Protein AF-A0A392QRL5-F1 (afdb_monomer_lite)

Radius of gyration: 29.77 Å; chains: 1; bounding box: 36×59×88 Å

Foldseek 3Di:
DDDDDDDPPDPPQPPDAQAADALPDQLVVNVVVLVVNCVVVVVQDQQCSVVCCLVGHYDHPRNVVVVVVCPPDDPCTPVNVVLVSCVPRVVVVNVVVVVVVVVVVVVPPDDDPDDPDDDDDDDDDDDDDDDDDDDDDDDDDDDDDDDD

pLDDT: mean 74.83, std 19.65, range [37.97, 95.31]

Organism: NCBI:txid97028

Sequence (148 aa):
MVQPTEFDVEPVISTKVVPRFDGTEDGYWWLIQLDRYFEANTWLGEERKVGWVTAFAFSGYAFSWWFNWKKGKQDVTWKTFERAFIKKFIPDLCEMIEAAEAEEEESHGYVLNETTEKDPKSKGGENESVLEVMNNTGEDTSSNELQP

Secondary structure (DSSP, 8-state):
-PPPP----------PPPPPB-SSS-HHHHHHHHHHHHHH-TTS-HHHHHHHIIIIIB-HHHHHHHHHHHTT-SS--HHHHHHHHHHHH-HHHHHHHHHHHHHHHHHTT-S-------------------------------------

Structure (mmCIF, N/CA/C/O backbone):
data_AF-A0A392QRL5-F1
#
_entry.id   AF-A0A392QRL5-F1
#
loop_
_atom_site.group_PDB
_atom_site.id
_atom_site.type_symbol
_atom_site.label_atom_id
_atom_site.label_alt_id
_atom_site.label_comp_id
_atom_site.label_asym_id
_atom_site.label_entity_id
_atom_site.label_seq_id
_atom_site.pdbx_PDB_ins_code
_atom_site.Cartn_x
_atom_site.Cartn_y
_atom_site.Cartn_z
_atom_site.occupancy
_atom_site.B_iso_or_equiv
_atom_site.auth_seq_id
_atom_site.auth_comp_id
_atom_site.auth_asym_id
_atom_site.auth_atom_id
_atom_site.pdbx_PDB_model_num
ATOM 1 N N . MET A 1 1 ? 10.094 47.516 -24.360 1.00 43.38 1 MET A N 1
ATOM 2 C CA . MET A 1 1 ? 10.851 46.552 -23.535 1.00 43.38 1 MET A CA 1
ATOM 3 C C . MET A 1 1 ? 9.825 45.639 -22.890 1.00 43.38 1 MET A C 1
ATOM 5 O O . MET A 1 1 ? 9.064 46.114 -22.062 1.00 43.38 1 MET A O 1
ATO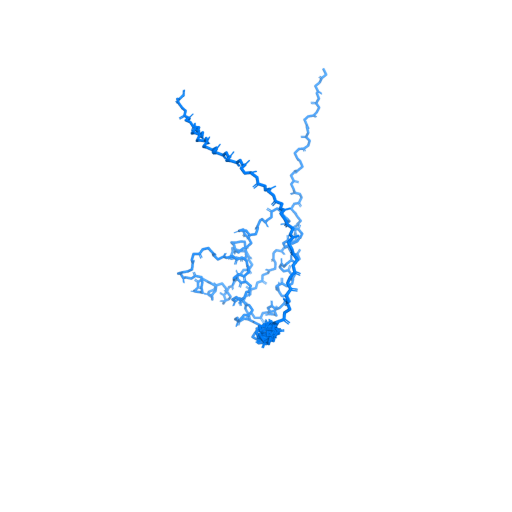M 9 N N . VAL A 1 2 ? 9.702 44.405 -23.378 1.00 42.75 2 VAL A N 1
ATOM 10 C CA . VAL A 1 2 ? 8.736 43.412 -22.879 1.00 42.75 2 VAL A CA 1
ATOM 11 C C . VAL A 1 2 ? 9.511 42.481 -21.954 1.00 42.75 2 VAL A C 1
ATOM 13 O O . VAL A 1 2 ? 10.550 41.964 -22.361 1.00 42.75 2 VAL A O 1
ATOM 16 N N . GLN A 1 3 ? 9.065 42.355 -20.705 1.00 48.28 3 GLN A N 1
ATOM 17 C CA . GLN A 1 3 ? 9.665 41.431 -19.743 1.00 48.28 3 GLN A CA 1
ATOM 18 C C . GLN A 1 3 ? 9.355 39.987 -20.168 1.00 48.28 3 GLN A C 1
ATOM 20 O O . GLN A 1 3 ? 8.225 39.731 -20.588 1.00 48.28 3 GLN A O 1
ATOM 25 N N . PRO A 1 4 ? 10.316 39.053 -20.094 1.00 52.00 4 PRO A N 1
ATOM 26 C CA . PRO A 1 4 ? 10.028 37.649 -20.328 1.00 52.00 4 PRO A CA 1
ATOM 27 C C . PRO A 1 4 ? 9.220 37.111 -19.146 1.00 52.00 4 PRO A C 1
ATOM 29 O O . PRO A 1 4 ? 9.629 37.230 -17.992 1.00 52.00 4 PRO A O 1
ATOM 32 N N . THR A 1 5 ? 8.053 36.567 -19.470 1.00 53.78 5 THR A N 1
ATOM 33 C CA . THR A 1 5 ? 7.142 35.879 -18.564 1.00 53.78 5 THR A CA 1
ATOM 34 C C . THR A 1 5 ? 7.897 34.790 -17.808 1.00 53.78 5 THR A C 1
ATOM 36 O O . THR A 1 5 ? 8.630 34.009 -18.417 1.00 53.78 5 THR A O 1
ATOM 39 N N . GLU A 1 6 ? 7.732 34.795 -16.486 1.00 53.44 6 GLU A N 1
ATOM 40 C CA . GLU A 1 6 ? 8.185 33.764 -15.557 1.00 53.44 6 GLU A CA 1
ATOM 41 C C . GLU A 1 6 ? 8.000 32.370 -16.155 1.00 53.44 6 GLU A C 1
ATOM 43 O O . GLU A 1 6 ? 6.930 32.027 -16.659 1.00 53.44 6 GLU A O 1
ATOM 48 N N . PHE A 1 7 ? 9.079 31.593 -16.112 1.00 50.91 7 PHE A N 1
ATOM 49 C CA . PHE A 1 7 ? 9.077 30.187 -16.461 1.00 50.91 7 PHE A CA 1
ATOM 50 C C . PHE A 1 7 ? 7.995 29.474 -15.650 1.00 50.91 7 PHE A C 1
ATOM 52 O O . PHE A 1 7 ? 8.104 29.347 -14.432 1.00 50.91 7 PHE A O 1
ATOM 59 N N . ASP A 1 8 ? 6.980 28.988 -16.355 1.00 54.38 8 ASP A N 1
ATOM 60 C CA . ASP A 1 8 ? 6.121 27.902 -15.913 1.00 54.38 8 ASP A CA 1
ATOM 61 C C . ASP A 1 8 ? 7.021 26.666 -15.781 1.00 54.38 8 ASP A C 1
ATOM 63 O O . ASP A 1 8 ? 7.313 25.960 -16.750 1.00 54.38 8 ASP A O 1
ATOM 67 N N . VAL A 1 9 ? 7.631 26.505 -14.605 1.00 56.88 9 VAL A N 1
ATOM 68 C CA . VAL A 1 9 ? 8.433 25.327 -14.291 1.00 56.88 9 VAL A CA 1
ATOM 69 C C . VAL A 1 9 ? 7.434 24.204 -14.066 1.00 56.88 9 VAL A C 1
ATOM 71 O O . VAL A 1 9 ? 7.013 23.956 -12.936 1.00 56.88 9 VAL A O 1
ATOM 74 N N . GLU A 1 10 ? 7.028 23.543 -15.152 1.00 55.44 10 GLU A N 1
ATOM 75 C CA . GLU A 1 10 ? 6.300 22.284 -15.054 1.00 55.44 10 GLU A CA 1
ATOM 76 C C . GLU A 1 10 ? 7.078 21.380 -14.084 1.00 55.44 10 GLU A C 1
ATOM 78 O O . GLU A 1 10 ? 8.295 21.203 -14.254 1.00 55.44 10 GLU A O 1
ATOM 83 N N . PRO A 1 11 ? 6.432 20.850 -13.029 1.00 56.19 11 PRO A N 1
ATOM 84 C CA . PRO A 1 11 ? 7.112 19.995 -12.077 1.00 56.19 11 PRO A CA 1
ATOM 85 C C . PRO A 1 11 ? 7.711 18.833 -12.858 1.00 56.19 11 PRO A C 1
ATOM 87 O O . PRO A 1 11 ? 6.991 18.075 -13.506 1.00 56.19 11 PRO A O 1
ATOM 90 N N . VAL A 1 12 ? 9.042 18.726 -12.827 1.00 51.19 12 VAL A N 1
ATOM 91 C CA . VAL A 1 12 ? 9.777 17.642 -13.475 1.00 51.19 12 VAL A CA 1
ATOM 92 C C . VAL A 1 12 ? 9.308 16.351 -12.826 1.00 51.19 12 VAL A C 1
ATOM 94 O O . VAL A 1 12 ? 9.753 15.978 -11.740 1.00 51.19 12 VAL A O 1
ATOM 97 N N . ILE A 1 13 ? 8.354 15.697 -13.482 1.00 50.19 13 ILE A N 1
ATOM 98 C CA . ILE A 1 13 ? 7.815 14.419 -13.056 1.00 50.19 13 ILE A CA 1
ATOM 99 C C . ILE A 1 13 ? 8.998 13.462 -13.129 1.00 50.19 13 ILE A C 1
ATOM 101 O O . ILE A 1 13 ? 9.481 13.135 -14.216 1.00 50.19 13 ILE A O 1
ATOM 105 N N . SER A 1 14 ? 9.535 13.075 -11.971 1.00 52.97 14 SER A N 1
ATOM 106 C CA . SER A 1 14 ? 10.616 12.101 -11.924 1.00 52.97 14 SER A CA 1
ATOM 107 C C . SER A 1 14 ? 10.076 10.827 -12.566 1.00 52.97 14 SER A C 1
ATOM 109 O O . SER A 1 14 ? 9.162 10.202 -12.035 1.00 52.97 14 SER A O 1
ATOM 111 N N . THR A 1 15 ? 10.614 10.453 -13.727 1.00 54.31 15 THR A N 1
ATOM 112 C CA . THR A 1 15 ? 10.185 9.337 -14.594 1.00 54.31 15 THR A CA 1
ATOM 113 C C . THR A 1 15 ? 10.345 7.948 -13.963 1.00 54.31 15 THR A C 1
ATOM 115 O O . THR A 1 15 ? 10.358 6.934 -14.662 1.00 54.31 15 THR A O 1
ATOM 118 N N . LYS A 1 16 ? 10.482 7.866 -12.637 1.00 64.06 16 LYS A N 1
ATOM 119 C CA . LYS A 1 16 ? 10.537 6.606 -11.908 1.00 64.06 16 LYS A CA 1
ATOM 120 C C . LYS A 1 16 ? 9.218 5.870 -12.117 1.00 64.06 16 LYS A C 1
ATOM 122 O O . LYS A 1 16 ? 8.140 6.391 -11.848 1.00 64.06 16 LYS A O 1
ATOM 127 N N . VAL A 1 17 ? 9.323 4.659 -12.646 1.00 79.81 17 VAL A N 1
ATOM 128 C CA . VAL A 1 17 ? 8.186 3.770 -12.879 1.00 79.81 17 VAL A CA 1
ATOM 129 C C . VAL A 1 17 ? 7.534 3.449 -11.533 1.00 79.81 17 VAL A C 1
ATOM 131 O O . VAL A 1 17 ? 8.236 3.134 -10.573 1.00 79.81 17 VAL A O 1
ATOM 134 N N . VAL A 1 18 ? 6.202 3.537 -11.465 1.00 86.19 18 VAL A N 1
ATOM 135 C CA . VAL A 1 18 ? 5.435 3.151 -10.271 1.00 86.19 18 VAL A CA 1
ATOM 136 C C . VAL A 1 18 ? 5.701 1.667 -9.974 1.00 86.19 18 VAL A C 1
ATOM 138 O O . VAL A 1 18 ? 5.485 0.843 -10.871 1.00 86.19 18 VAL A O 1
ATOM 141 N N . PRO A 1 19 ? 6.153 1.303 -8.758 1.00 89.00 19 PRO A N 1
ATOM 142 C CA . PRO A 1 19 ? 6.342 -0.093 -8.372 1.00 89.00 19 PRO A CA 1
ATOM 143 C C . PRO A 1 19 ? 5.024 -0.862 -8.485 1.00 89.00 19 PRO A C 1
ATOM 145 O O . PRO A 1 19 ? 4.026 -0.476 -7.876 1.00 89.00 19 PRO A O 1
ATOM 148 N N . ARG A 1 20 ? 5.000 -1.942 -9.268 1.00 93.56 20 ARG A N 1
ATOM 149 C CA . ARG A 1 20 ? 3.816 -2.803 -9.387 1.00 93.56 20 ARG A CA 1
ATOM 150 C C . ARG A 1 20 ? 3.828 -3.874 -8.305 1.00 93.56 20 ARG A C 1
ATOM 152 O O . ARG A 1 20 ? 4.900 -4.236 -7.856 1.00 93.56 20 ARG A O 1
ATOM 159 N N . PHE A 1 21 ? 2.644 -4.344 -7.927 1.00 95.31 21 PHE A N 1
ATOM 160 C CA . PHE A 1 21 ? 2.437 -5.439 -6.989 1.00 95.31 21 PHE A CA 1
ATOM 161 C C . PHE A 1 21 ? 1.256 -6.294 -7.432 1.00 95.31 21 PHE A C 1
ATOM 163 O O . PHE A 1 21 ? 0.143 -5.796 -7.655 1.00 95.31 21 PHE A O 1
ATOM 170 N N . ASP A 1 22 ? 1.493 -7.592 -7.574 1.00 93.56 22 ASP A N 1
ATOM 171 C CA . ASP A 1 22 ? 0.482 -8.580 -7.957 1.00 93.56 22 ASP A CA 1
ATOM 172 C C . ASP A 1 22 ? 0.023 -9.468 -6.787 1.00 93.56 22 ASP A C 1
ATOM 174 O O . ASP A 1 22 ? -0.998 -10.156 -6.896 1.00 93.56 22 ASP A O 1
ATOM 178 N N . GLY A 1 23 ? 0.721 -9.389 -5.648 1.00 91.75 23 GLY A N 1
ATOM 179 C CA . GLY A 1 23 ? 0.476 -10.187 -4.450 1.00 91.75 23 GLY A CA 1
ATOM 180 C C . GLY A 1 23 ? 1.434 -11.362 -4.245 1.00 91.75 23 GLY A C 1
ATOM 181 O O . GLY A 1 23 ? 1.220 -12.117 -3.300 1.00 91.75 23 GLY A O 1
ATOM 182 N N . THR A 1 24 ? 2.437 -11.543 -5.109 1.00 90.81 24 THR A N 1
ATOM 183 C CA . THR A 1 24 ? 3.435 -12.627 -5.008 1.00 90.81 24 THR A CA 1
ATOM 184 C C . THR A 1 24 ? 4.812 -12.154 -4.543 1.00 90.81 24 THR A C 1
ATOM 186 O O . THR A 1 24 ? 5.598 -12.950 -4.034 1.00 90.81 24 THR A O 1
ATOM 189 N N . GLU A 1 25 ? 5.097 -10.866 -4.715 1.00 89.25 25 GLU A N 1
ATOM 190 C CA . GLU A 1 25 ? 6.353 -10.227 -4.328 1.00 89.25 25 GLU A CA 1
ATOM 191 C C . GLU A 1 25 ? 6.420 -9.968 -2.813 1.00 89.25 25 GLU A C 1
ATOM 193 O O . GLU A 1 25 ? 5.419 -10.050 -2.097 1.00 89.25 25 GLU A O 1
ATOM 198 N N . ASP A 1 26 ? 7.610 -9.616 -2.320 1.00 93.12 26 ASP A N 1
ATOM 199 C CA . ASP A 1 26 ? 7.799 -9.172 -0.938 1.00 93.12 26 ASP A CA 1
ATOM 200 C C . ASP A 1 26 ? 7.028 -7.862 -0.694 1.00 93.12 26 ASP A C 1
ATOM 202 O O . ASP A 1 26 ? 7.409 -6.786 -1.166 1.00 93.12 26 ASP A O 1
ATOM 206 N N . GLY A 1 27 ? 5.927 -7.965 0.056 1.00 93.69 27 GLY A N 1
ATOM 207 C CA . GLY A 1 27 ? 5.062 -6.832 0.364 1.00 93.69 27 GLY A CA 1
ATOM 208 C C . GLY A 1 27 ? 5.756 -5.743 1.184 1.00 93.69 27 GLY A C 1
ATOM 209 O O . GLY A 1 27 ? 5.442 -4.566 1.004 1.00 93.69 27 GLY A O 1
ATOM 210 N N . TYR A 1 28 ? 6.707 -6.100 2.053 1.00 93.31 28 TYR A N 1
ATOM 211 C CA . TYR A 1 28 ? 7.444 -5.127 2.862 1.00 93.31 28 TYR A CA 1
ATOM 212 C C . TYR A 1 28 ? 8.378 -4.302 1.985 1.00 93.31 28 TYR A C 1
ATOM 214 O O . TYR A 1 28 ? 8.377 -3.070 2.041 1.00 93.31 28 TYR A O 1
ATOM 222 N N . TRP A 1 29 ? 9.129 -4.973 1.111 1.00 93.00 29 TRP A N 1
ATOM 223 C CA . TRP A 1 29 ? 10.004 -4.284 0.171 1.00 93.00 29 TRP A CA 1
ATOM 224 C C . TRP A 1 29 ? 9.221 -3.392 -0.794 1.00 93.00 29 TRP A C 1
ATOM 226 O O . TRP A 1 29 ? 9.634 -2.260 -1.062 1.00 93.00 29 TRP A O 1
ATOM 236 N N . TRP A 1 30 ? 8.070 -3.865 -1.278 1.00 94.75 30 TRP A N 1
ATOM 237 C CA . TRP A 1 30 ? 7.209 -3.074 -2.150 1.00 94.75 30 TRP A CA 1
ATOM 238 C C . TRP A 1 30 ? 6.698 -1.797 -1.466 1.00 94.75 30 TRP A C 1
ATOM 240 O O . TRP A 1 30 ? 6.765 -0.730 -2.078 1.00 94.75 30 TRP A O 1
ATOM 250 N N . LEU A 1 31 ? 6.275 -1.859 -0.194 1.00 93.69 31 LEU A N 1
ATOM 251 C CA . LEU A 1 31 ? 5.880 -0.664 0.568 1.00 93.69 31 LEU A CA 1
ATOM 252 C C . LEU A 1 31 ? 7.013 0.367 0.643 1.00 93.69 31 LEU A C 1
ATOM 254 O O . LEU A 1 31 ? 6.796 1.527 0.308 1.00 93.69 31 LEU A O 1
ATOM 258 N N . ILE A 1 32 ? 8.243 -0.056 0.956 1.00 92.19 32 ILE A N 1
ATOM 259 C CA . ILE A 1 32 ? 9.408 0.849 0.998 1.00 92.19 32 ILE A CA 1
ATOM 260 C C . ILE A 1 32 ? 9.651 1.515 -0.362 1.00 92.19 32 ILE A C 1
ATOM 262 O O . ILE A 1 32 ? 9.982 2.703 -0.442 1.00 92.19 32 ILE A O 1
ATOM 266 N N . GLN A 1 33 ? 9.538 0.758 -1.456 1.00 92.50 33 GLN A N 1
ATOM 267 C CA . GLN A 1 33 ? 9.694 1.315 -2.802 1.00 92.50 33 GLN A CA 1
ATOM 268 C C . GLN A 1 33 ? 8.623 2.362 -3.105 1.00 92.50 33 GLN A C 1
ATOM 270 O O . GLN A 1 33 ? 8.905 3.365 -3.766 1.00 92.50 33 GLN A O 1
ATOM 275 N N . LEU A 1 34 ? 7.410 2.126 -2.622 1.00 92.56 34 LEU A N 1
ATOM 276 C CA . LEU A 1 34 ? 6.271 2.997 -2.811 1.00 92.56 34 LEU A CA 1
ATOM 277 C C . LEU A 1 34 ? 6.381 4.283 -1.977 1.00 92.56 34 LEU A C 1
ATOM 279 O O . LEU A 1 34 ? 6.138 5.368 -2.504 1.00 92.56 34 LEU A O 1
ATOM 283 N N . ASP A 1 35 ? 6.845 4.188 -0.733 1.00 91.81 35 ASP A N 1
ATOM 284 C CA . ASP A 1 35 ? 7.126 5.349 0.117 1.00 91.81 35 ASP A CA 1
ATOM 285 C C . ASP A 1 35 ? 8.183 6.245 -0.518 1.00 91.81 35 ASP A C 1
ATOM 287 O O . ASP A 1 35 ? 7.948 7.435 -0.728 1.00 91.81 35 ASP A O 1
ATOM 291 N N . ARG A 1 36 ? 9.297 5.660 -0.973 1.00 91.31 36 ARG A N 1
ATOM 292 C CA . ARG A 1 36 ? 10.337 6.389 -1.718 1.00 91.31 36 ARG A CA 1
ATOM 293 C C . ARG A 1 36 ? 9.808 7.024 -2.999 1.00 91.31 36 ARG A C 1
ATOM 295 O O . ARG A 1 36 ? 10.302 8.071 -3.422 1.00 91.31 36 ARG A O 1
ATOM 302 N N . TYR A 1 37 ? 8.845 6.380 -3.658 1.00 91.12 37 TYR A N 1
ATOM 303 C CA . TYR A 1 37 ? 8.195 6.948 -4.832 1.00 91.12 37 TYR A CA 1
ATOM 304 C C . TYR A 1 37 ? 7.379 8.188 -4.455 1.00 91.12 37 TYR A C 1
ATOM 306 O O . TYR A 1 37 ? 7.506 9.205 -5.134 1.00 91.12 37 TYR A O 1
ATOM 314 N N . PHE A 1 38 ? 6.594 8.148 -3.377 1.00 90.94 38 PHE A N 1
ATOM 315 C CA . PHE A 1 38 ? 5.817 9.305 -2.927 1.00 90.94 38 PHE A CA 1
ATOM 316 C C . PHE A 1 38 ? 6.681 10.430 -2.362 1.00 90.94 38 PHE A C 1
ATOM 318 O O . PHE A 1 38 ? 6.416 11.590 -2.658 1.00 90.94 38 PHE A O 1
ATOM 325 N N . GLU A 1 39 ? 7.751 10.114 -1.635 1.00 90.19 39 GLU A N 1
ATOM 326 C CA . GLU A 1 39 ? 8.741 11.101 -1.188 1.00 90.19 39 GLU A CA 1
ATOM 327 C C . GLU A 1 39 ? 9.371 11.846 -2.371 1.00 90.19 39 GLU A C 1
ATOM 329 O O . GLU A 1 39 ? 9.553 13.060 -2.326 1.00 90.19 39 GLU A O 1
ATOM 334 N N . ALA A 1 40 ? 9.668 11.135 -3.463 1.00 88.12 40 ALA A N 1
ATOM 335 C CA . ALA A 1 40 ? 10.195 11.738 -4.685 1.00 88.12 40 ALA A CA 1
ATOM 336 C C . ALA A 1 40 ? 9.133 12.493 -5.509 1.00 88.12 40 ALA A C 1
ATOM 338 O O . ALA A 1 40 ? 9.488 13.236 -6.422 1.00 88.12 40 ALA A O 1
ATOM 339 N N . ASN A 1 41 ? 7.845 12.297 -5.215 1.00 87.06 41 ASN A N 1
ATOM 340 C CA . ASN A 1 41 ? 6.710 12.867 -5.936 1.00 87.06 41 ASN A CA 1
ATOM 341 C C . ASN A 1 41 ? 5.786 13.614 -4.968 1.00 87.06 41 ASN A C 1
ATOM 343 O O . ASN A 1 41 ? 4.605 13.298 -4.840 1.00 87.06 41 ASN A O 1
ATOM 347 N N . THR A 1 42 ? 6.326 14.642 -4.310 1.00 84.88 42 THR A N 1
ATOM 348 C CA . THR A 1 42 ? 5.615 15.457 -3.307 1.00 84.88 42 THR A CA 1
ATOM 349 C C . THR A 1 42 ? 4.378 16.181 -3.842 1.00 84.88 42 THR A C 1
ATOM 351 O O . THR A 1 42 ? 3.523 16.591 -3.063 1.00 84.88 42 THR A O 1
ATOM 354 N N . TRP A 1 43 ? 4.243 16.307 -5.166 1.00 84.50 43 TRP A N 1
ATOM 355 C CA . TRP A 1 43 ? 3.034 16.810 -5.827 1.00 84.50 43 TRP A CA 1
ATOM 356 C C . TRP A 1 43 ? 1.816 15.888 -5.630 1.00 84.50 43 TRP A C 1
ATOM 358 O O . TRP A 1 43 ? 0.675 16.299 -5.853 1.00 84.50 43 TRP A O 1
ATOM 368 N N . LEU A 1 44 ? 2.042 14.638 -5.221 1.00 85.25 44 LEU A N 1
ATOM 369 C CA . LEU A 1 44 ? 1.009 13.647 -4.976 1.00 85.25 44 LEU A CA 1
ATOM 370 C C . LEU A 1 44 ? 0.570 13.714 -3.508 1.00 85.25 44 LEU A C 1
ATOM 372 O O . LEU A 1 44 ? 1.158 13.083 -2.631 1.00 85.25 44 LEU A O 1
ATOM 376 N N . GLY A 1 45 ? -0.472 14.512 -3.262 1.00 85.81 45 GLY A N 1
ATOM 377 C CA . GLY A 1 45 ? -1.081 14.679 -1.941 1.00 85.81 45 GLY A CA 1
ATOM 378 C C . GLY A 1 45 ? -1.522 13.356 -1.309 1.00 85.81 45 GLY A C 1
ATOM 379 O O . GLY A 1 45 ? -1.801 12.368 -1.998 1.00 85.81 45 GLY A O 1
ATOM 380 N N . GLU A 1 46 ? -1.588 13.331 0.020 1.00 87.19 46 GLU A N 1
ATOM 381 C CA . GLU A 1 46 ? -1.886 12.129 0.803 1.00 87.19 46 GLU A CA 1
ATOM 382 C C . GLU A 1 46 ? -3.257 11.528 0.461 1.00 87.19 46 GLU A C 1
ATOM 384 O O . GLU A 1 46 ? -3.399 10.309 0.337 1.00 87.19 46 GLU A O 1
ATOM 389 N N . GLU A 1 47 ? -4.237 12.380 0.170 1.00 87.81 47 GLU A N 1
ATOM 390 C CA . GLU A 1 47 ? -5.578 12.008 -0.273 1.00 87.81 47 GLU A CA 1
ATOM 391 C C . GLU A 1 47 ? -5.590 11.289 -1.632 1.00 87.81 47 GLU A C 1
ATOM 393 O O . GLU A 1 47 ? -6.516 10.535 -1.942 1.00 87.81 47 GLU A O 1
ATOM 398 N N . ARG A 1 48 ? -4.547 11.479 -2.449 1.00 89.75 48 ARG A N 1
ATOM 399 C CA . ARG A 1 48 ? -4.430 10.882 -3.786 1.00 89.75 48 ARG A CA 1
ATOM 400 C C . ARG A 1 48 ? -3.619 9.597 -3.800 1.00 89.75 48 ARG A C 1
ATOM 402 O O . ARG A 1 48 ? -3.800 8.807 -4.729 1.00 89.75 48 ARG A O 1
ATOM 409 N N . LYS A 1 49 ? -2.778 9.346 -2.790 1.00 92.50 49 LYS A N 1
ATOM 410 C CA . LYS A 1 49 ? -1.886 8.171 -2.736 1.00 92.50 49 LYS A CA 1
ATOM 411 C C . LYS A 1 49 ? -2.644 6.866 -2.944 1.00 92.50 49 LYS A C 1
ATOM 413 O O . LYS A 1 49 ? -2.331 6.106 -3.855 1.00 92.50 49 LYS A O 1
ATOM 418 N N . VAL A 1 50 ? -3.709 6.647 -2.173 1.00 92.69 50 VAL A N 1
ATOM 419 C CA . VAL A 1 50 ? -4.530 5.427 -2.258 1.00 92.69 50 VAL A CA 1
ATOM 420 C C . VAL A 1 50 ? -5.131 5.248 -3.657 1.00 92.69 50 VAL A C 1
ATOM 422 O O . VAL A 1 50 ? -5.120 4.146 -4.212 1.00 92.69 50 VAL A O 1
ATOM 425 N N . GLY A 1 51 ? -5.639 6.331 -4.254 1.00 91.06 51 GLY A N 1
ATOM 426 C CA . GLY A 1 51 ? -6.162 6.316 -5.621 1.00 91.06 51 GLY A CA 1
ATOM 427 C C . GLY A 1 51 ? -5.086 5.960 -6.647 1.00 91.06 51 GLY A C 1
ATOM 428 O O . GLY A 1 51 ? -5.323 5.129 -7.522 1.00 91.06 51 GLY A O 1
ATOM 429 N N . TRP A 1 52 ? -3.887 6.521 -6.489 1.00 91.94 52 TRP A N 1
ATOM 430 C CA . TRP A 1 52 ? -2.746 6.271 -7.365 1.00 91.94 52 TRP A CA 1
ATOM 431 C C . TRP A 1 52 ? -2.274 4.816 -7.313 1.00 91.94 52 TRP A C 1
ATOM 433 O O . TRP A 1 52 ? -2.133 4.177 -8.355 1.00 91.94 52 TRP A O 1
ATOM 443 N N . VAL A 1 53 ? -2.116 4.255 -6.110 1.00 92.50 53 VAL A N 1
ATOM 444 C CA . VAL A 1 53 ? -1.773 2.834 -5.914 1.00 92.50 53 VAL A CA 1
ATOM 445 C C . VAL A 1 53 ? -2.800 1.930 -6.575 1.00 92.50 53 VAL A C 1
ATOM 447 O O . VAL A 1 53 ? -2.447 1.013 -7.315 1.00 92.50 53 VAL A O 1
ATOM 450 N N . THR A 1 54 ? -4.080 2.223 -6.348 1.00 90.69 54 THR A N 1
ATOM 451 C CA . THR A 1 54 ? -5.184 1.444 -6.914 1.00 90.69 54 THR A CA 1
ATOM 452 C C . THR A 1 54 ? -5.145 1.432 -8.439 1.00 90.69 54 THR A C 1
ATOM 454 O O . THR A 1 54 ? -5.410 0.398 -9.044 1.00 90.69 54 THR A O 1
ATOM 457 N N . ALA A 1 55 ? -4.852 2.578 -9.055 1.00 89.56 55 ALA A N 1
ATOM 458 C CA . ALA A 1 55 ? -4.898 2.741 -10.501 1.00 89.56 55 ALA A CA 1
ATOM 459 C C . ALA A 1 55 ? -3.662 2.175 -11.216 1.00 89.56 55 ALA A C 1
ATOM 461 O O . ALA A 1 55 ? -3.793 1.654 -12.322 1.00 89.56 55 ALA A O 1
ATOM 462 N N . PHE A 1 56 ? -2.475 2.288 -10.611 1.00 91.75 56 PHE A N 1
ATOM 463 C CA . PHE A 1 56 ? -1.211 2.060 -11.323 1.00 91.75 56 PHE A CA 1
ATOM 464 C C . PHE A 1 56 ? -0.303 0.999 -10.707 1.00 91.75 56 PHE A C 1
ATOM 466 O O . PHE A 1 56 ? 0.502 0.407 -11.429 1.00 91.75 56 PHE A O 1
ATOM 473 N N . ALA A 1 57 ? -0.403 0.773 -9.398 1.00 92.75 57 ALA A N 1
ATOM 474 C CA . ALA A 1 57 ? 0.524 -0.086 -8.675 1.00 92.75 57 ALA A CA 1
ATOM 475 C C . ALA A 1 57 ? -0.043 -1.497 -8.477 1.00 92.75 57 ALA A C 1
ATOM 477 O O . ALA A 1 57 ? 0.693 -2.472 -8.578 1.00 92.75 57 ALA A O 1
ATOM 478 N N . PHE A 1 58 ? -1.351 -1.642 -8.263 1.00 94.75 58 PHE A N 1
ATOM 479 C CA . PHE A 1 58 ? -1.952 -2.964 -8.115 1.00 94.75 58 PHE A CA 1
ATOM 480 C C . PHE A 1 58 ? -2.276 -3.654 -9.432 1.00 94.75 58 PHE A C 1
ATOM 482 O O . PHE A 1 58 ? -2.753 -3.058 -10.396 1.00 94.75 58 PHE A O 1
ATOM 489 N N . SER A 1 59 ? -2.086 -4.969 -9.426 1.00 93.12 59 SER A N 1
ATOM 490 C CA . SER A 1 59 ? -2.510 -5.863 -10.494 1.00 93.12 59 SER A CA 1
ATOM 491 C C . SER A 1 59 ? -2.981 -7.209 -9.932 1.00 93.12 59 SER A C 1
ATOM 493 O O . SER A 1 59 ? -2.834 -7.487 -8.741 1.00 93.12 59 SER A O 1
ATOM 495 N N . GLY A 1 60 ? -3.614 -8.027 -10.777 1.00 93.62 60 GLY A N 1
ATOM 496 C CA . GLY A 1 60 ? -3.929 -9.424 -10.471 1.00 93.62 60 GLY A CA 1
ATOM 497 C C . GLY A 1 60 ? -4.683 -9.653 -9.153 1.00 93.62 60 GLY A C 1
ATOM 498 O O . GLY A 1 60 ? -5.763 -9.095 -8.913 1.00 93.62 60 GLY A O 1
ATOM 499 N N . TYR A 1 61 ? -4.117 -10.524 -8.311 1.00 93.81 61 TYR A N 1
ATOM 500 C CA . TYR A 1 61 ? -4.711 -10.924 -7.036 1.00 93.81 61 TYR A CA 1
ATOM 501 C C . TYR A 1 61 ? -4.758 -9.764 -6.037 1.00 93.81 61 TYR A C 1
ATOM 503 O O . TYR A 1 61 ? -5.797 -9.555 -5.405 1.00 93.81 61 TYR A O 1
ATOM 511 N N . ALA A 1 62 ? -3.693 -8.962 -5.946 1.00 94.50 62 ALA A N 1
ATOM 512 C CA . ALA A 1 62 ? -3.655 -7.794 -5.069 1.00 94.50 62 ALA A CA 1
ATOM 513 C C . ALA A 1 62 ? -4.764 -6.783 -5.392 1.00 94.50 62 ALA A C 1
ATOM 515 O O . ALA A 1 62 ? -5.476 -6.338 -4.489 1.00 94.50 62 ALA A O 1
ATOM 516 N N . PHE A 1 63 ? -4.991 -6.491 -6.678 1.00 94.19 63 PHE A N 1
ATOM 517 C CA . PHE A 1 63 ? -6.078 -5.602 -7.099 1.00 94.19 63 PHE A CA 1
ATOM 518 C C . PHE A 1 63 ? -7.458 -6.150 -6.703 1.00 94.19 63 PHE A C 1
ATOM 520 O O . PHE A 1 63 ? -8.301 -5.427 -6.167 1.00 94.19 63 PHE A O 1
ATOM 527 N N . SER A 1 64 ? -7.678 -7.448 -6.922 1.00 94.56 64 SER A N 1
ATOM 528 C CA . SER A 1 64 ? -8.943 -8.112 -6.589 1.00 94.56 64 SER A CA 1
ATOM 529 C C . SER A 1 64 ? -9.211 -8.113 -5.084 1.00 94.56 64 SER A C 1
ATOM 531 O O . SER A 1 64 ? -10.336 -7.859 -4.647 1.00 94.56 64 SER A O 1
ATOM 533 N N . TRP A 1 65 ? -8.186 -8.370 -4.269 1.00 95.12 65 TRP A N 1
ATOM 534 C CA . TRP A 1 65 ? -8.289 -8.254 -2.817 1.00 95.12 65 TRP A CA 1
ATOM 535 C C . TRP A 1 65 ? -8.641 -6.825 -2.405 1.00 95.12 65 TRP A C 1
ATOM 537 O O . TRP A 1 65 ? -9.589 -6.627 -1.644 1.00 95.12 65 TRP A O 1
ATOM 547 N N . TRP A 1 66 ? -7.922 -5.840 -2.941 1.00 94.69 66 TRP A N 1
ATOM 548 C CA . TRP A 1 66 ? -8.098 -4.439 -2.586 1.00 94.69 66 TRP A CA 1
ATOM 549 C C . TRP A 1 66 ? -9.523 -3.953 -2.857 1.00 94.69 66 TRP A C 1
ATOM 551 O O . TRP A 1 66 ? -10.160 -3.361 -1.982 1.00 94.69 66 TRP A O 1
ATOM 561 N N . PHE A 1 67 ? -10.063 -4.265 -4.037 1.00 92.19 67 PHE A N 1
ATOM 562 C CA . PHE A 1 67 ? -11.416 -3.864 -4.418 1.00 92.19 67 PHE A CA 1
ATOM 563 C C . PHE A 1 67 ? -12.482 -4.461 -3.487 1.00 92.19 67 PHE A C 1
ATOM 565 O O . PHE A 1 67 ? -13.423 -3.775 -3.084 1.00 92.19 67 PHE A O 1
ATOM 572 N N . ASN A 1 68 ? -12.308 -5.724 -3.086 1.00 93.69 68 ASN A N 1
ATOM 573 C CA . ASN A 1 68 ? -13.194 -6.376 -2.124 1.00 93.69 68 ASN A CA 1
ATOM 574 C C . ASN A 1 68 ? -13.048 -5.792 -0.717 1.00 93.69 68 ASN A C 1
ATOM 576 O O . ASN A 1 68 ? -14.052 -5.541 -0.053 1.00 93.69 68 ASN A O 1
ATOM 580 N N . TRP A 1 69 ? -11.819 -5.539 -0.265 1.00 93.75 69 TRP A N 1
ATOM 581 C CA . TRP A 1 69 ? -11.556 -4.994 1.064 1.00 93.75 69 TRP A CA 1
ATOM 582 C C . TRP A 1 69 ? -12.094 -3.565 1.218 1.00 93.75 69 TRP A C 1
ATOM 584 O O . TRP A 1 69 ? -12.644 -3.225 2.269 1.00 93.75 69 TRP A O 1
ATOM 594 N N . LYS A 1 70 ? -11.970 -2.729 0.181 1.00 92.56 70 LYS A N 1
ATOM 595 C CA . LYS A 1 70 ? -12.457 -1.341 0.180 1.00 92.56 70 LYS A CA 1
ATOM 596 C C . LYS A 1 70 ? -13.988 -1.250 0.161 1.00 92.56 70 LYS A C 1
ATOM 598 O O . LYS A 1 70 ? -14.544 -0.225 0.550 1.00 92.56 70 LYS A O 1
ATOM 603 N N . LYS A 1 71 ? -14.692 -2.297 -0.279 1.00 91.56 71 LYS A N 1
ATOM 604 C CA . LYS A 1 71 ? -16.153 -2.288 -0.412 1.00 91.56 71 LYS A CA 1
ATOM 605 C C . LYS A 1 71 ? -16.825 -1.934 0.921 1.00 91.56 71 LYS A C 1
ATOM 607 O O . LYS A 1 71 ? -16.612 -2.596 1.930 1.00 91.56 71 LYS A O 1
ATOM 612 N N . GLY A 1 72 ? -17.649 -0.887 0.907 1.00 85.44 72 GLY A N 1
ATOM 613 C CA . GLY A 1 72 ? -18.368 -0.409 2.093 1.00 85.44 72 GLY A CA 1
ATOM 614 C C . GLY A 1 72 ? -17.560 0.498 3.027 1.00 85.44 72 GLY A C 1
ATOM 615 O O . GLY A 1 72 ? -18.114 0.954 4.021 1.00 85.44 72 GLY A O 1
ATOM 616 N N . LYS A 1 73 ? -16.293 0.801 2.714 1.00 88.88 73 LYS A N 1
ATOM 617 C CA . LYS A 1 73 ? -15.499 1.803 3.434 1.00 88.88 73 LYS A CA 1
ATOM 618 C C . LYS A 1 73 ? -15.528 3.131 2.679 1.00 88.88 73 LYS A C 1
ATOM 620 O O . LYS A 1 73 ? -15.145 3.183 1.509 1.00 88.88 73 LYS A O 1
ATOM 625 N N . GLN A 1 74 ? -15.988 4.184 3.346 1.00 80.25 74 GLN A N 1
ATOM 626 C CA . GLN A 1 74 ? -15.815 5.562 2.885 1.00 80.25 74 GLN A CA 1
ATOM 627 C C . GLN A 1 74 ? -14.493 6.104 3.451 1.00 80.25 74 GLN A C 1
ATOM 629 O O . GLN A 1 74 ? -14.023 5.613 4.475 1.00 80.25 74 GLN A O 1
ATOM 634 N N . ASP A 1 75 ? -13.860 7.033 2.733 1.00 85.44 75 ASP A N 1
ATOM 635 C CA . ASP A 1 75 ? -12.685 7.790 3.196 1.00 85.44 75 ASP A CA 1
ATOM 636 C C . ASP A 1 75 ? -11.484 6.948 3.651 1.00 85.44 75 ASP A C 1
ATOM 638 O O . ASP A 1 75 ? -10.898 7.142 4.715 1.00 85.44 75 ASP A O 1
ATOM 642 N N . VAL A 1 76 ? -11.082 5.988 2.812 1.00 91.38 76 VAL A N 1
ATOM 643 C CA . VAL A 1 76 ? -9.870 5.205 3.074 1.00 91.38 76 VAL A CA 1
ATOM 644 C C . VAL A 1 76 ? -8.632 6.096 2.964 1.00 91.38 76 VAL A C 1
ATOM 646 O O . VAL A 1 76 ? -8.216 6.456 1.863 1.00 91.38 76 VAL A O 1
ATOM 649 N N . THR A 1 77 ? -8.037 6.406 4.115 1.00 93.12 77 THR A N 1
ATOM 650 C CA . THR A 1 77 ? -6.762 7.126 4.221 1.00 93.12 77 THR A CA 1
ATOM 651 C C . THR A 1 77 ? -5.574 6.231 3.864 1.00 93.12 77 THR A C 1
ATOM 653 O O . THR A 1 77 ? -5.686 5.000 3.862 1.00 93.12 77 THR A O 1
ATOM 656 N N . TRP A 1 78 ? -4.416 6.850 3.616 1.00 93.06 78 TRP A N 1
ATOM 657 C CA . TRP A 1 78 ? -3.157 6.137 3.395 1.00 93.06 78 TRP A CA 1
ATOM 658 C C . TRP A 1 78 ? -2.807 5.207 4.567 1.00 93.06 78 TRP A C 1
ATOM 660 O O . TRP A 1 78 ? -2.614 4.011 4.369 1.00 93.06 78 TRP A O 1
ATOM 670 N N . LYS A 1 79 ? -2.886 5.711 5.802 1.00 91.69 79 LYS A N 1
ATOM 671 C CA . LYS A 1 79 ? -2.635 4.926 7.021 1.00 91.69 79 LYS A CA 1
ATOM 672 C C . LYS A 1 79 ? -3.567 3.715 7.159 1.00 91.69 79 LYS A C 1
ATOM 674 O O . LYS A 1 79 ? -3.146 2.623 7.539 1.00 91.69 79 LYS A O 1
ATOM 679 N N . THR A 1 80 ? -4.856 3.881 6.848 1.00 93.56 80 THR A N 1
ATOM 680 C CA . THR A 1 80 ? -5.816 2.763 6.887 1.00 93.56 80 THR A CA 1
ATOM 681 C C . THR A 1 80 ? -5.511 1.727 5.804 1.00 93.56 80 THR A C 1
ATOM 683 O O . THR A 1 80 ? -5.651 0.527 6.049 1.00 93.56 80 THR A O 1
ATOM 686 N N . PHE A 1 81 ? -5.094 2.180 4.618 1.00 94.31 81 PHE A N 1
ATOM 687 C CA . PHE A 1 81 ? -4.621 1.312 3.546 1.00 94.31 81 PHE A CA 1
ATOM 688 C C . PHE A 1 81 ? -3.397 0.496 3.981 1.00 94.31 81 PHE A C 1
ATOM 690 O O . PHE A 1 81 ? -3.439 -0.728 3.876 1.00 94.31 81 PHE A O 1
ATOM 697 N N . GLU A 1 82 ? -2.354 1.139 4.510 1.00 94.06 82 GLU A N 1
ATOM 698 C CA . GLU A 1 82 ? -1.116 0.472 4.934 1.00 94.06 82 GLU A CA 1
ATOM 699 C C . GLU A 1 82 ? -1.391 -0.610 5.971 1.00 94.06 82 GLU A C 1
ATOM 701 O O . GLU A 1 82 ? -0.985 -1.755 5.787 1.00 94.06 82 GLU A O 1
ATOM 706 N N . ARG A 1 83 ? -2.170 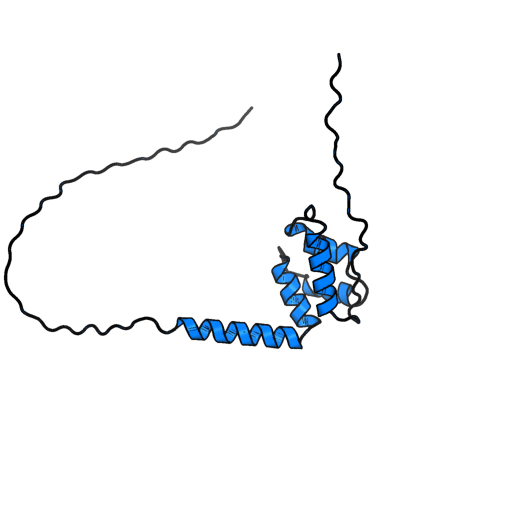-0.299 7.015 1.00 92.81 83 ARG A N 1
ATOM 707 C CA . ARG A 1 83 ? -2.523 -1.286 8.048 1.00 92.81 83 ARG A CA 1
ATOM 708 C C . ARG A 1 83 ? -3.241 -2.497 7.453 1.00 92.81 83 ARG A C 1
ATOM 710 O O . ARG A 1 83 ? -2.966 -3.636 7.821 1.00 92.81 83 ARG A O 1
ATOM 717 N N . ALA A 1 84 ? -4.161 -2.264 6.519 1.00 94.19 84 ALA A N 1
ATOM 718 C CA . ALA A 1 84 ? -4.878 -3.338 5.843 1.00 94.19 84 ALA A CA 1
ATOM 719 C C . ALA A 1 84 ? -3.977 -4.174 4.933 1.00 94.19 84 ALA A C 1
ATOM 721 O O . ALA A 1 84 ? -4.142 -5.392 4.857 1.00 94.19 84 ALA A O 1
ATOM 722 N N . PHE A 1 85 ? -3.047 -3.517 4.244 1.00 95.25 85 PHE A N 1
ATOM 723 C CA . PHE A 1 85 ? -2.070 -4.153 3.378 1.00 95.25 85 PHE A CA 1
ATOM 724 C C . PHE A 1 85 ? -1.108 -5.029 4.182 1.00 95.25 85 PHE A C 1
ATOM 726 O O . PHE A 1 85 ? -0.991 -6.215 3.880 1.00 95.25 85 PHE A O 1
ATOM 733 N N . ILE A 1 86 ? -0.502 -4.486 5.244 1.00 94.88 86 ILE A N 1
ATOM 734 C CA . ILE A 1 86 ? 0.399 -5.206 6.157 1.00 94.88 86 ILE A CA 1
ATOM 735 C C . ILE A 1 86 ? -0.314 -6.439 6.707 1.00 94.88 86 ILE A C 1
ATOM 737 O O . ILE A 1 86 ? 0.164 -7.556 6.542 1.00 94.88 86 ILE A O 1
ATOM 741 N N . LYS A 1 87 ? -1.533 -6.272 7.230 1.00 94.25 87 LYS A N 1
ATOM 742 C CA . LYS A 1 87 ? -2.334 -7.386 7.751 1.00 94.25 87 LYS A CA 1
ATOM 743 C C . LYS A 1 87 ? -2.598 -8.492 6.725 1.00 94.25 87 LYS A C 1
ATOM 745 O O . LYS A 1 87 ? -2.802 -9.643 7.101 1.00 94.25 87 LYS A O 1
ATOM 750 N N . LYS A 1 88 ? -2.655 -8.161 5.432 1.00 94.69 88 LYS A N 1
ATOM 751 C CA . LYS A 1 88 ? -2.940 -9.135 4.373 1.00 94.69 88 LYS A CA 1
ATOM 752 C C . LYS A 1 88 ? -1.689 -9.807 3.811 1.00 94.69 88 LYS A C 1
ATOM 754 O O . LYS A 1 88 ? -1.744 -11.006 3.547 1.00 94.69 88 LYS A O 1
ATOM 759 N N . PHE A 1 89 ? -0.637 -9.038 3.551 1.00 94.44 89 PHE A N 1
ATOM 760 C CA . PHE A 1 89 ? 0.527 -9.472 2.770 1.00 94.44 89 PHE A CA 1
ATOM 761 C C . PHE A 1 89 ? 1.815 -9.576 3.590 1.00 94.44 89 PHE A C 1
ATOM 763 O O . PHE A 1 89 ? 2.789 -10.128 3.093 1.00 94.44 89 PHE A O 1
ATOM 770 N N . ILE A 1 90 ? 1.828 -9.072 4.827 1.00 94.56 90 ILE A N 1
ATOM 771 C CA . ILE A 1 90 ? 2.987 -9.090 5.726 1.00 94.56 90 ILE A CA 1
ATOM 772 C C . ILE A 1 90 ? 2.520 -9.457 7.154 1.00 94.56 90 ILE A C 1
ATOM 774 O O . ILE A 1 90 ? 2.606 -8.636 8.071 1.00 94.56 90 ILE A O 1
ATOM 778 N N . PRO A 1 91 ? 1.960 -10.667 7.357 1.00 92.06 91 PRO A N 1
ATOM 779 C CA . PRO A 1 91 ? 1.359 -11.057 8.634 1.00 92.06 91 PRO A CA 1
ATOM 780 C C . PRO A 1 91 ? 2.352 -10.978 9.801 1.00 92.06 91 PRO A C 1
ATOM 782 O O . PRO A 1 91 ? 2.005 -10.429 10.840 1.00 92.06 91 PRO A O 1
ATOM 785 N N . ASP A 1 92 ? 3.602 -11.393 9.593 1.00 91.25 92 ASP A N 1
ATOM 786 C CA . ASP A 1 92 ? 4.659 -11.356 10.612 1.00 91.25 92 ASP A CA 1
ATOM 787 C C . ASP A 1 92 ? 4.929 -9.929 11.126 1.00 91.25 92 ASP A C 1
ATOM 789 O O . ASP A 1 92 ? 5.158 -9.706 12.314 1.00 91.25 92 ASP A O 1
ATOM 793 N N . LEU A 1 93 ? 4.863 -8.929 10.237 1.00 89.81 93 LEU A N 1
ATOM 794 C CA . LEU A 1 93 ? 5.008 -7.524 10.623 1.00 89.81 93 LEU A CA 1
ATOM 795 C C . LEU A 1 93 ? 3.760 -7.011 11.347 1.00 89.81 93 LEU A C 1
ATOM 797 O O . LEU A 1 93 ? 3.875 -6.193 12.256 1.00 89.81 93 LEU A O 1
ATOM 801 N N . CYS A 1 94 ? 2.576 -7.493 10.966 1.00 92.19 94 CYS A N 1
ATOM 802 C CA . CYS A 1 94 ? 1.332 -7.164 11.657 1.00 92.19 94 CYS A CA 1
ATOM 803 C C . CYS A 1 94 ? 1.387 -7.613 13.122 1.00 92.19 94 CYS A C 1
ATOM 805 O O . CYS A 1 94 ? 1.054 -6.826 14.001 1.00 92.19 94 CYS A O 1
ATOM 807 N N . GLU A 1 95 ? 1.851 -8.839 13.378 1.00 89.94 95 GLU A N 1
ATOM 808 C CA . GLU A 1 95 ? 1.997 -9.381 14.735 1.00 89.94 95 GLU A CA 1
ATOM 809 C C . GLU A 1 95 ? 2.971 -8.551 15.578 1.00 89.94 95 GLU A C 1
ATOM 811 O O . GLU A 1 95 ? 2.686 -8.239 16.731 1.00 89.94 95 GLU A O 1
ATOM 816 N N . MET A 1 96 ? 4.093 -8.129 14.991 1.00 89.88 96 MET A N 1
ATOM 817 C CA . MET A 1 96 ? 5.089 -7.305 15.679 1.00 89.88 96 MET A CA 1
ATOM 818 C C . MET A 1 96 ? 4.560 -5.910 16.037 1.00 89.88 96 MET A C 1
ATOM 820 O O . MET A 1 96 ? 4.808 -5.429 17.141 1.00 89.88 96 MET A O 1
ATOM 824 N N . ILE A 1 97 ? 3.827 -5.265 15.122 1.00 87.88 97 ILE A N 1
ATOM 825 C CA . ILE A 1 97 ? 3.217 -3.950 15.370 1.00 87.88 97 ILE A CA 1
ATOM 826 C C . ILE A 1 97 ? 2.145 -4.064 16.458 1.00 87.88 97 ILE A C 1
ATOM 828 O O . ILE A 1 97 ? 2.128 -3.253 17.376 1.00 87.88 97 ILE A O 1
ATOM 832 N N . GLU A 1 98 ? 1.281 -5.081 16.388 1.00 88.38 98 GLU A N 1
ATOM 833 C CA . GLU A 1 98 ? 0.227 -5.295 17.388 1.00 88.38 98 GLU A CA 1
ATOM 834 C C . GLU A 1 98 ? 0.814 -5.606 18.780 1.00 88.38 98 GLU A C 1
ATOM 836 O O . GLU A 1 98 ? 0.283 -5.128 19.781 1.00 88.38 98 GLU A O 1
ATOM 841 N N . ALA A 1 99 ? 1.929 -6.340 18.861 1.00 86.19 99 ALA A N 1
ATOM 842 C CA . ALA A 1 99 ? 2.629 -6.587 20.123 1.00 86.19 99 ALA A CA 1
ATOM 843 C C . ALA A 1 99 ? 3.237 -5.306 20.720 1.00 86.19 99 ALA A C 1
ATOM 845 O O . ALA A 1 99 ? 3.100 -5.069 21.916 1.00 86.19 99 ALA A O 1
ATOM 846 N N . ALA A 1 100 ? 3.860 -4.460 19.894 1.00 85.19 100 ALA A N 1
ATOM 847 C CA . ALA A 1 100 ? 4.429 -3.191 20.348 1.00 85.19 100 ALA A CA 1
ATOM 848 C C . ALA A 1 100 ? 3.349 -2.198 20.821 1.00 85.19 100 ALA A C 1
ATOM 850 O O . ALA A 1 100 ? 3.519 -1.557 21.854 1.00 85.19 100 ALA A O 1
ATOM 851 N N . GLU A 1 101 ? 2.218 -2.107 20.109 1.00 84.38 101 GLU A N 1
ATOM 852 C CA . GLU A 1 101 ? 1.077 -1.268 20.514 1.00 84.38 101 GLU A CA 1
ATOM 853 C C . GLU A 1 101 ? 0.489 -1.717 21.869 1.00 84.38 101 GLU A C 1
ATOM 855 O O . GLU A 1 101 ? 0.088 -0.878 22.675 1.00 84.38 101 GLU A O 1
ATOM 860 N N . ALA A 1 102 ? 0.472 -3.024 22.155 1.00 77.31 102 ALA A N 1
ATOM 861 C CA . ALA A 1 102 ? -0.047 -3.561 23.414 1.00 77.31 102 ALA A CA 1
ATOM 862 C C . ALA A 1 102 ? 0.825 -3.213 24.638 1.00 77.31 102 ALA A C 1
ATOM 864 O O . ALA A 1 102 ? 0.294 -3.025 25.732 1.00 77.31 102 ALA A O 1
ATOM 865 N N . GLU A 1 103 ? 2.145 -3.104 24.469 1.00 75.88 103 GLU A N 1
ATOM 866 C CA . GLU A 1 103 ? 3.069 -2.750 25.557 1.00 75.88 103 GLU A CA 1
ATOM 867 C C . GLU A 1 103 ? 3.012 -1.250 25.919 1.00 75.88 103 GLU A C 1
ATOM 869 O O . GLU A 1 103 ? 3.206 -0.881 27.081 1.00 75.88 103 GLU A O 1
ATOM 874 N N . GLU A 1 104 ? 2.698 -0.370 24.961 1.00 64.88 104 GLU A N 1
ATOM 875 C CA . GLU A 1 104 ? 2.579 1.076 25.208 1.00 64.88 104 GLU A CA 1
ATOM 876 C C . GLU A 1 104 ? 1.325 1.445 26.023 1.00 64.88 104 GLU A C 1
ATOM 878 O O . GLU A 1 104 ? 1.381 2.342 26.872 1.00 64.88 104 GLU A O 1
ATOM 883 N N . GLU A 1 105 ? 0.204 0.738 25.838 1.00 57.44 105 GLU A N 1
ATOM 884 C CA . GLU A 1 105 ? -1.029 0.985 26.605 1.00 57.44 105 GLU A CA 1
ATOM 885 C C . GLU A 1 105 ? -0.914 0.566 28.083 1.00 57.44 105 GLU A C 1
ATOM 887 O O . GLU A 1 105 ? -1.556 1.169 28.948 1.00 57.44 105 GLU A O 1
ATOM 892 N N . GLU A 1 106 ? -0.056 -0.404 28.415 1.00 54.28 106 GLU A N 1
ATOM 893 C CA . GLU A 1 106 ? 0.163 -0.847 29.800 1.00 54.28 106 GLU A CA 1
ATOM 894 C C . GLU A 1 106 ? 1.064 0.124 30.596 1.00 54.28 106 GLU A C 1
ATOM 896 O O . GLU A 1 106 ? 0.960 0.229 31.821 1.00 54.28 106 GLU A O 1
ATOM 901 N N . SER A 1 107 ? 1.900 0.916 29.914 1.00 56.12 107 SER A N 1
ATOM 902 C CA . SER A 1 107 ? 2.858 1.834 30.549 1.00 56.12 107 SER A CA 1
ATOM 903 C C . SER A 1 107 ? 2.221 3.107 31.137 1.00 56.12 107 SER A C 1
ATOM 905 O O . SER A 1 107 ? 2.749 3.686 32.090 1.00 56.12 107 SER A O 1
ATOM 907 N N . HIS A 1 108 ? 1.051 3.530 30.650 1.00 53.19 108 HIS A N 1
ATOM 908 C CA . HIS A 1 108 ? 0.397 4.775 31.083 1.00 53.19 108 HIS A CA 1
ATOM 909 C C . HIS A 1 108 ? -0.582 4.630 32.268 1.00 53.19 108 HIS A C 1
ATOM 911 O O . HIS A 1 108 ? -1.210 5.609 32.673 1.00 53.19 108 HIS A O 1
ATOM 917 N N . GLY A 1 109 ? -0.685 3.444 32.878 1.00 50.75 109 GLY A N 1
ATOM 918 C CA . GLY A 1 109 ? -1.598 3.173 33.998 1.00 50.75 109 GLY A CA 1
ATOM 919 C C . GLY A 1 109 ? -1.108 3.567 35.400 1.00 50.75 109 GLY A C 1
ATOM 920 O O . GLY A 1 109 ? -1.857 3.395 36.360 1.00 50.75 109 GLY A O 1
ATOM 921 N N . TYR A 1 110 ? 0.120 4.076 35.564 1.00 53.28 110 TYR A N 1
ATOM 922 C CA . TYR A 1 110 ? 0.723 4.274 36.893 1.00 53.28 110 TYR A CA 1
ATOM 923 C C . TYR A 1 110 ? 1.162 5.724 37.158 1.00 53.28 110 TYR A C 1
ATOM 925 O O . TYR A 1 110 ? 2.350 6.020 37.241 1.00 53.28 110 TYR A O 1
ATOM 933 N N . VAL A 1 111 ? 0.208 6.647 37.346 1.00 49.84 111 VAL A N 1
ATOM 934 C CA . VAL A 1 111 ? 0.486 7.963 37.957 1.00 49.84 111 VAL A CA 1
ATOM 935 C C . VAL A 1 111 ? -0.593 8.341 38.984 1.00 49.84 111 VAL A C 1
ATOM 937 O O . VAL A 1 111 ? -1.676 8.802 38.645 1.00 49.84 111 VAL A O 1
ATOM 940 N N . LEU A 1 112 ? -0.190 8.173 40.252 1.00 52.22 112 LEU A N 1
ATOM 941 C CA . LEU A 1 112 ? -0.571 8.895 41.478 1.00 52.22 112 LEU A CA 1
ATOM 942 C C . LEU A 1 112 ? -2.006 8.776 42.020 1.00 52.22 112 LEU A C 1
ATOM 944 O O . LEU A 1 112 ? -2.775 9.733 42.049 1.00 52.22 112 LEU A O 1
ATOM 948 N N . ASN A 1 113 ? -2.262 7.652 42.693 1.00 49.16 113 ASN A N 1
ATOM 949 C CA . ASN A 1 113 ? -3.106 7.659 43.888 1.00 49.16 113 ASN A CA 1
ATOM 950 C C . ASN A 1 113 ? -2.225 8.083 45.077 1.00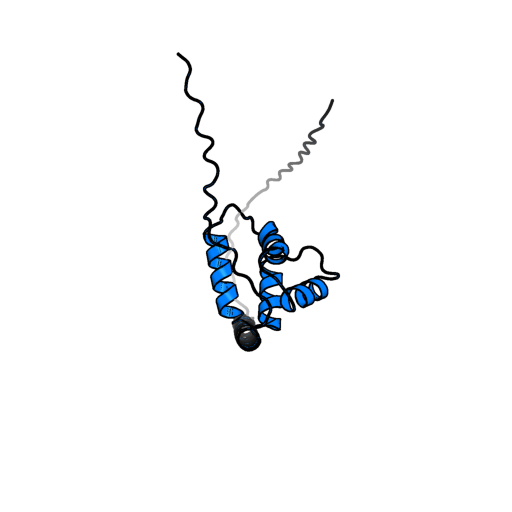 49.16 113 ASN A C 1
ATOM 952 O O . ASN A 1 113 ? -1.813 7.235 45.870 1.00 49.16 113 ASN A O 1
ATOM 956 N N . GLU A 1 114 ? -1.864 9.366 45.179 1.00 49.19 114 GLU A N 1
ATOM 957 C CA . GLU A 1 114 ? -1.239 9.863 46.408 1.00 49.19 114 GLU A CA 1
ATOM 958 C C . GLU A 1 114 ? -2.320 9.996 47.482 1.00 49.19 114 GLU A C 1
ATOM 960 O O . GLU A 1 114 ? -3.273 10.773 47.388 1.00 49.19 114 GLU A O 1
ATOM 965 N N . THR A 1 115 ? -2.189 9.114 48.460 1.00 46.53 115 THR A N 1
ATOM 966 C CA . THR A 1 115 ? -3.032 8.898 49.623 1.00 46.53 115 THR A CA 1
ATOM 967 C C . THR A 1 115 ? -3.456 10.205 50.284 1.00 46.53 115 THR A C 1
ATOM 969 O O . THR A 1 115 ? -2.642 10.996 50.752 1.00 46.53 115 THR A O 1
ATOM 972 N N . THR A 1 116 ? -4.769 10.398 50.385 1.00 52.97 116 THR A N 1
ATOM 973 C CA . THR A 1 116 ? -5.384 11.418 51.232 1.00 52.97 116 THR A CA 1
ATOM 974 C C . THR A 1 116 ? -5.174 11.034 52.699 1.00 52.97 116 THR A C 1
ATOM 976 O O . THR A 1 116 ? -6.044 10.425 53.319 1.00 52.97 116 THR A O 1
ATOM 979 N N . GLU A 1 117 ? -4.019 11.362 53.271 1.00 52.09 117 GLU A N 1
ATOM 980 C CA . GLU A 1 117 ? -3.812 11.267 54.715 1.00 52.09 117 GLU A CA 1
ATOM 981 C C . GLU A 1 117 ? -4.266 12.583 55.354 1.00 52.09 117 GLU A C 1
ATOM 983 O O . GLU A 1 117 ? -3.577 13.602 55.373 1.00 52.09 117 GLU A O 1
ATOM 988 N N . LYS A 1 118 ? -5.520 12.576 55.809 1.00 53.19 118 LYS A N 1
ATOM 989 C CA . LYS A 1 118 ? -6.018 13.576 56.744 1.00 53.19 118 LYS A CA 1
ATOM 990 C C . LYS A 1 118 ? -5.387 13.309 58.105 1.00 53.19 118 LYS A C 1
ATOM 992 O O . LYS A 1 118 ? -5.633 12.250 58.667 1.00 53.19 118 LYS A O 1
ATOM 997 N N . ASP A 1 119 ? -4.767 14.323 58.693 1.00 48.53 119 ASP A N 1
ATOM 998 C CA . ASP A 1 119 ? -4.924 14.552 60.129 1.00 48.53 119 ASP A CA 1
ATOM 999 C C . ASP A 1 119 ? -4.980 16.064 60.425 1.00 48.53 119 ASP A C 1
ATOM 1001 O O . ASP A 1 119 ? -4.344 16.862 59.728 1.00 48.53 119 ASP A O 1
ATOM 1005 N N . PRO A 1 120 ? -5.815 16.507 61.385 1.00 57.84 120 PRO A N 1
ATOM 1006 C CA . PRO A 1 120 ? -6.159 17.901 61.568 1.00 57.84 120 PRO A CA 1
ATOM 1007 C C . PRO A 1 120 ? -5.235 18.582 62.581 1.00 57.84 120 PRO A C 1
ATOM 1009 O O . PRO A 1 120 ? -4.599 17.938 63.411 1.00 57.84 120 PRO A O 1
ATOM 1012 N N . LYS A 1 121 ? -5.365 19.917 62.616 1.00 50.59 121 LYS A N 1
ATOM 1013 C CA . LYS A 1 121 ? -5.100 20.816 63.756 1.00 50.59 121 LYS A CA 1
ATOM 1014 C C . LYS A 1 121 ? -3.777 21.579 63.675 1.00 50.59 121 LYS A C 1
ATOM 1016 O O . LYS A 1 121 ? -2.785 21.226 64.296 1.00 50.59 121 LYS A O 1
ATOM 1021 N N . SER A 1 122 ? -3.846 22.763 63.073 1.00 45.00 122 SER A N 1
ATOM 1022 C CA . SER A 1 122 ? -3.100 23.902 63.603 1.00 45.00 122 SER A CA 1
ATOM 1023 C C . SER A 1 122 ? -3.901 25.190 63.436 1.00 45.00 122 SER A C 1
ATOM 1025 O O . SER A 1 122 ? -4.553 25.414 62.420 1.00 45.00 122 SER A O 1
ATOM 1027 N N . LYS A 1 123 ? -3.929 25.969 64.515 1.00 49.78 123 LYS A N 1
ATOM 1028 C CA . LYS A 1 123 ? -4.664 27.221 64.687 1.00 49.78 123 LYS A CA 1
ATOM 1029 C C . LYS A 1 123 ? -3.915 28.381 64.029 1.00 49.78 123 LYS A C 1
ATOM 1031 O O . LYS A 1 123 ? -2.719 28.507 64.250 1.00 49.78 123 LYS A O 1
ATOM 1036 N N . GLY A 1 124 ? -4.693 29.314 63.481 1.00 39.31 124 GLY A N 1
ATOM 1037 C CA . GLY A 1 124 ? -4.483 30.751 63.678 1.00 39.31 124 GLY A CA 1
ATOM 1038 C C . GLY A 1 124 ? -3.622 31.462 62.637 1.00 39.31 124 GLY A C 1
ATOM 1039 O O . GLY A 1 124 ? -2.492 31.068 62.382 1.00 39.31 124 GLY A O 1
ATOM 1040 N N . GLY A 1 125 ? -4.154 32.565 62.110 1.00 37.97 125 GLY A N 1
ATOM 1041 C CA . GLY A 1 125 ? -3.398 33.534 61.319 1.00 37.97 125 GLY A CA 1
ATOM 1042 C C . GLY A 1 125 ? -4.275 34.239 60.297 1.00 37.97 125 GLY A C 1
ATOM 1043 O O . GLY A 1 125 ? -4.465 33.734 59.200 1.00 37.97 125 GLY A O 1
ATOM 1044 N N . GLU A 1 126 ? -4.847 35.366 60.706 1.00 47.88 126 GLU A N 1
ATOM 1045 C CA . GLU A 1 126 ? -5.648 36.288 59.902 1.00 47.88 126 GLU A CA 1
ATOM 1046 C C . GLU A 1 126 ? -4.786 37.007 58.864 1.00 47.88 126 GLU A C 1
ATOM 1048 O O . GLU A 1 126 ? -3.838 37.686 59.250 1.00 47.88 126 GLU A O 1
ATOM 1053 N N . ASN A 1 127 ? -5.166 36.974 57.583 1.00 47.06 127 ASN A N 1
ATOM 1054 C CA . ASN A 1 127 ? -4.708 37.966 56.610 1.00 47.06 127 ASN A CA 1
ATOM 1055 C C . ASN A 1 127 ? -5.758 38.156 55.511 1.00 47.06 127 ASN A C 1
ATOM 1057 O O . ASN A 1 127 ? -5.890 37.369 54.577 1.00 47.06 127 ASN A O 1
ATOM 1061 N N . GLU A 1 128 ? -6.499 39.236 55.680 1.00 48.81 128 GLU A N 1
ATOM 1062 C CA . GLU A 1 128 ? -7.360 39.917 54.728 1.00 48.81 128 GLU A CA 1
ATOM 1063 C C . GLU A 1 128 ? -6.621 40.237 53.414 1.00 48.81 128 GLU A C 1
ATOM 1065 O O . GLU A 1 128 ? -5.515 40.775 53.423 1.00 48.81 128 GLU A O 1
ATOM 1070 N N . SER A 1 129 ? -7.232 39.917 52.273 1.00 47.50 129 SER A N 1
ATOM 1071 C CA . SER A 1 129 ? -6.857 40.487 50.978 1.00 47.50 129 SER A CA 1
ATOM 1072 C C . SER A 1 129 ? -8.056 40.420 50.040 1.00 47.50 129 SER A C 1
ATOM 1074 O O . SER A 1 129 ? -8.431 39.372 49.512 1.00 47.50 129 SER A O 1
ATOM 1076 N N . VAL A 1 130 ? -8.688 41.579 49.929 1.00 48.84 130 VAL A N 1
ATOM 1077 C CA . VAL A 1 130 ? -9.775 41.933 49.026 1.00 48.84 130 VAL A CA 1
ATOM 1078 C C . VAL A 1 130 ? -9.267 41.874 47.586 1.00 48.84 130 VAL A C 1
ATOM 1080 O O . VAL A 1 130 ? -8.272 42.515 47.261 1.00 48.84 130 VAL A O 1
ATOM 1083 N N . LEU A 1 131 ? -9.989 41.181 46.707 1.00 46.28 131 LEU A N 1
ATOM 1084 C CA . LEU A 1 131 ? -9.938 41.464 45.275 1.00 46.28 131 LEU A CA 1
ATOM 1085 C C . LEU A 1 131 ? -11.361 41.513 44.724 1.00 46.28 131 LEU A C 1
ATOM 1087 O O . LEU A 1 131 ? -12.029 40.502 44.508 1.00 46.28 131 LEU A O 1
ATOM 1091 N N . GLU A 1 132 ? -11.812 42.756 44.585 1.00 48.09 132 GLU A N 1
ATOM 1092 C CA . GLU A 1 132 ? -12.975 43.179 43.826 1.00 48.09 132 GLU A CA 1
ATOM 1093 C C . GLU A 1 132 ? -12.867 42.760 42.352 1.00 48.09 132 GLU A C 1
ATOM 1095 O O . GLU A 1 132 ? -11.837 42.933 41.708 1.00 48.09 132 GLU A O 1
ATOM 1100 N N . VAL A 1 133 ? -13.988 42.234 41.851 1.00 47.78 133 VAL A N 1
ATOM 1101 C CA . VAL A 1 133 ? -14.738 42.713 40.676 1.00 47.78 133 VAL A CA 1
ATOM 1102 C C . VAL A 1 133 ? -13.920 43.140 39.449 1.00 47.78 133 VAL A C 1
ATOM 1104 O O . VAL A 1 133 ? -13.282 44.182 39.456 1.00 47.78 133 VAL A O 1
ATOM 1107 N N . MET A 1 134 ? -14.145 42.455 38.320 1.00 46.62 134 MET A N 1
ATOM 1108 C CA . MET A 1 134 ? -14.739 43.099 37.136 1.00 46.62 134 MET A CA 1
ATOM 1109 C C . MET A 1 134 ? -15.200 42.079 36.086 1.00 46.62 134 MET A C 1
ATOM 1111 O O . MET A 1 134 ? -14.434 41.257 35.591 1.00 46.62 134 MET A O 1
ATOM 1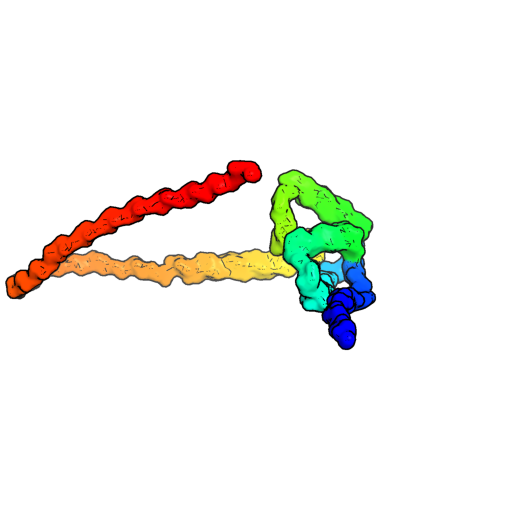115 N N . ASN A 1 135 ? -16.491 42.179 35.759 1.00 48.16 135 ASN A N 1
ATOM 1116 C CA . ASN A 1 135 ? -17.123 41.641 34.557 1.00 48.16 135 ASN A CA 1
ATOM 1117 C C . ASN A 1 135 ? -16.406 42.152 33.298 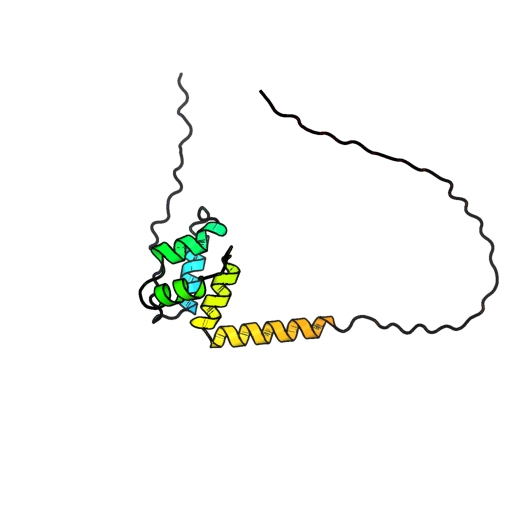1.00 48.16 135 ASN A C 1
ATOM 1119 O O . ASN A 1 135 ? -15.885 43.263 33.333 1.00 48.16 135 ASN A O 1
ATOM 1123 N N . ASN A 1 136 ? -16.503 41.427 32.179 1.00 50.78 136 ASN A N 1
ATOM 1124 C CA . ASN A 1 136 ? -16.983 42.027 30.931 1.00 50.78 136 ASN A CA 1
ATOM 1125 C C . ASN A 1 136 ? -17.406 40.978 29.896 1.00 50.78 136 ASN A C 1
ATOM 1127 O O . ASN A 1 136 ? -16.640 40.120 29.465 1.00 50.78 136 ASN A O 1
ATOM 1131 N N . THR A 1 137 ? -18.670 41.134 29.526 1.00 54.09 137 THR A N 1
ATOM 1132 C CA . THR A 1 137 ? -19.378 40.670 28.340 1.00 54.09 137 THR A CA 1
ATOM 1133 C C . THR A 1 137 ? -18.659 41.076 27.053 1.00 54.09 137 THR A C 1
ATOM 1135 O O . THR A 1 137 ? -18.121 42.178 26.962 1.00 54.09 137 THR A O 1
ATOM 1138 N N . GLY A 1 138 ? -18.732 40.215 26.042 1.00 49.12 138 GLY A N 1
ATOM 1139 C CA . GLY A 1 138 ? -18.367 40.526 24.664 1.00 49.12 138 GLY A CA 1
ATOM 1140 C C . GLY A 1 138 ? -19.033 39.537 23.714 1.00 49.12 138 GLY A C 1
ATOM 1141 O O . GLY A 1 138 ? -18.429 38.536 23.341 1.00 49.12 138 GLY A O 1
ATOM 1142 N N . GLU A 1 139 ? -20.298 39.797 23.384 1.00 53.22 139 GLU A N 1
ATOM 1143 C CA . GLU A 1 139 ? -20.876 39.376 22.106 1.00 53.22 139 GLU A CA 1
ATOM 1144 C C . GLU A 1 139 ? -20.174 40.160 20.990 1.00 53.22 139 GLU A C 1
ATOM 1146 O O . GLU A 1 139 ? -19.921 41.346 21.166 1.00 53.22 139 GLU A O 1
ATOM 1151 N N . ASP A 1 140 ? -19.889 39.520 19.855 1.00 53.84 140 ASP A N 1
ATOM 1152 C CA . ASP A 1 140 ? -20.217 40.123 18.561 1.00 53.84 140 ASP A CA 1
ATOM 1153 C C . ASP A 1 140 ? -20.206 39.067 17.450 1.00 53.84 140 ASP A C 1
ATOM 1155 O O . ASP A 1 140 ? -19.192 38.487 17.056 1.00 53.84 140 ASP A O 1
ATOM 1159 N N . THR A 1 141 ? -21.413 38.820 16.960 1.00 52.09 141 THR A N 1
ATOM 1160 C CA . THR A 1 141 ? -21.746 38.198 15.686 1.00 52.09 141 THR A CA 1
ATOM 1161 C C . THR A 1 141 ? -21.259 39.070 14.532 1.00 52.09 141 THR A C 1
ATOM 1163 O O . THR A 1 141 ? -21.599 40.248 14.473 1.00 52.09 141 THR A O 1
ATOM 1166 N N . SER A 1 142 ? -20.567 38.485 13.554 1.00 56.81 142 SER A N 1
ATOM 1167 C CA . SER A 1 142 ? -20.441 39.094 12.228 1.00 56.81 142 SER A CA 1
ATOM 1168 C C . SER A 1 142 ? -20.737 38.059 11.152 1.00 56.81 142 SER A C 1
ATOM 1170 O O . SER A 1 142 ? -19.929 37.183 10.838 1.00 56.81 142 SER A O 1
ATOM 1172 N N . SER A 1 143 ? -21.962 38.153 10.643 1.00 58.44 143 SER A N 1
ATOM 1173 C CA . SER A 1 143 ? -22.435 37.513 9.425 1.00 58.44 143 SER A CA 1
ATOM 1174 C C . SER A 1 143 ? -21.821 38.236 8.229 1.00 58.44 143 SER A C 1
ATOM 1176 O O . SER A 1 143 ? -22.075 39.421 8.035 1.00 58.44 143 SER A O 1
ATOM 1178 N N . ASN A 1 144 ? -21.059 37.524 7.401 1.00 56.78 144 ASN A N 1
ATOM 1179 C CA . ASN A 1 144 ? -20.752 37.992 6.053 1.00 56.78 144 ASN A CA 1
ATOM 1180 C C . ASN A 1 144 ? -21.865 37.528 5.113 1.00 56.78 144 ASN A C 1
ATOM 1182 O O . ASN A 1 144 ? -21.913 36.370 4.696 1.00 56.78 144 ASN A O 1
ATOM 1186 N N . GLU A 1 145 ? -22.767 38.458 4.819 1.00 61.09 145 GLU A N 1
ATOM 1187 C CA . GLU A 1 145 ? -23.726 38.376 3.726 1.00 61.09 145 GLU A CA 1
ATOM 1188 C C . GLU A 1 145 ? -22.984 38.625 2.406 1.00 61.09 145 GLU A C 1
ATOM 1190 O O . GLU A 1 145 ? -22.245 39.599 2.250 1.00 61.09 145 GLU A O 1
ATOM 1195 N N . LEU A 1 146 ? -23.150 37.697 1.471 1.00 64.50 146 LEU A N 1
ATOM 1196 C CA . LEU A 1 146 ? -22.582 37.718 0.132 1.00 64.50 146 LEU A CA 1
ATOM 1197 C C . LEU A 1 146 ? -23.760 37.822 -0.843 1.00 64.50 146 LEU A C 1
ATOM 1199 O O . LEU A 1 146 ? -24.704 37.045 -0.710 1.00 64.50 146 LEU A O 1
ATOM 1203 N N . GLN A 1 147 ? -23.602 38.701 -1.843 1.00 54.12 147 GLN A N 1
ATOM 1204 C CA . GLN A 1 147 ? -24.314 38.796 -3.134 1.00 54.12 147 GLN A CA 1
ATOM 1205 C C . GLN A 1 147 ? -25.416 39.860 -3.273 1.00 54.12 147 GLN A C 1
ATOM 1207 O O . GLN A 1 147 ? -26.038 40.236 -2.280 1.0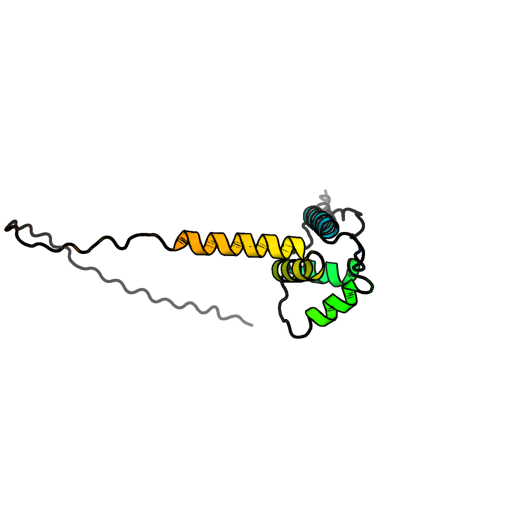0 54.12 147 GLN A O 1
ATOM 1212 N N . PRO A 1 148 ? -25.705 40.318 -4.514 1.00 71.00 148 PRO A N 1
ATOM 1213 C CA . PRO A 1 148 ? -25.202 39.852 -5.825 1.00 71.00 148 PRO A CA 1
ATOM 1214 C C . PRO A 1 148 ? -24.262 40.793 -6.588 1.00 71.00 148 PRO A C 1
ATOM 1216 O O . PRO A 1 148 ? -24.391 42.030 -6.466 1.00 71.00 148 PRO A O 1
#